Protein AF-A0A257UGV6-F1 (afdb_monomer)

Structure (mmCIF, N/CA/C/O backbone):
data_AF-A0A257UGV6-F1
#
_entry.id   AF-A0A257UGV6-F1
#
loop_
_atom_site.group_PDB
_atom_site.id
_atom_site.type_symbol
_atom_site.label_atom_id
_atom_site.label_alt_id
_atom_site.label_comp_id
_atom_site.label_asym_id
_atom_site.label_entity_id
_atom_site.label_seq_id
_atom_site.pdbx_PDB_ins_code
_atom_site.Cartn_x
_atom_site.Cartn_y
_atom_site.Cartn_z
_atom_site.occupancy
_atom_site.B_iso_or_equiv
_atom_site.auth_seq_id
_atom_site.auth_comp_id
_atom_site.auth_asym_id
_atom_site.auth_atom_id
_atom_site.pdbx_PDB_model_num
ATOM 1 N N . MET A 1 1 ?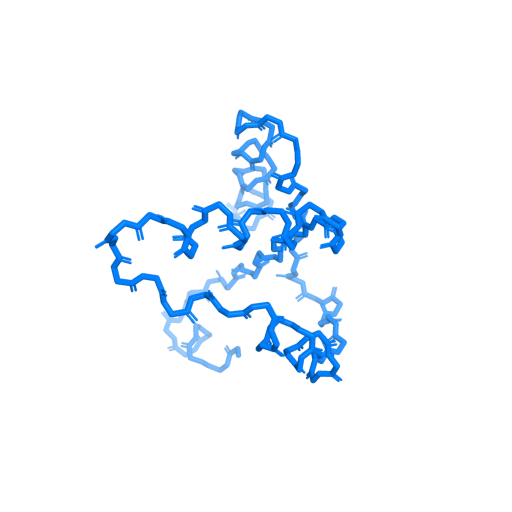 -10.989 -10.741 8.708 1.00 58.41 1 MET A N 1
ATOM 2 C CA . MET A 1 1 ? -11.467 -10.006 9.908 1.00 58.41 1 MET A CA 1
ATOM 3 C C . MET A 1 1 ? -11.868 -10.891 11.097 1.00 58.41 1 MET A C 1
ATOM 5 O O . MET A 1 1 ? -11.821 -10.404 12.218 1.00 58.41 1 MET A O 1
ATOM 9 N N . ALA A 1 2 ? -12.189 -12.182 10.915 1.00 67.12 2 ALA A N 1
ATOM 10 C CA . ALA A 1 2 ? -12.625 -13.059 12.014 1.00 67.12 2 ALA A CA 1
ATOM 11 C C . ALA A 1 2 ? -11.596 -13.255 13.156 1.00 67.12 2 ALA A C 1
ATOM 13 O O . ALA A 1 2 ? -11.997 -13.318 14.312 1.00 67.12 2 ALA A O 1
ATOM 14 N N . LEU A 1 3 ? -10.285 -13.301 12.866 1.00 79.62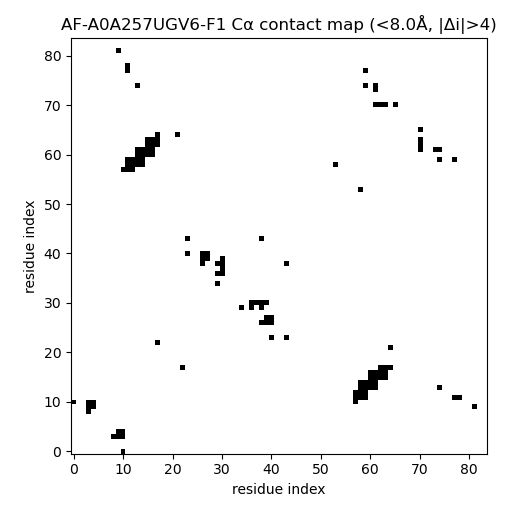 3 LEU A N 1
ATOM 15 C CA . LEU A 1 3 ? -9.256 -13.576 13.885 1.00 79.62 3 LEU A CA 1
ATOM 16 C C . LEU A 1 3 ? -9.004 -12.398 14.844 1.00 79.62 3 LEU A C 1
ATOM 18 O O . LEU A 1 3 ? -8.958 -12.598 16.052 1.00 79.62 3 LEU A O 1
ATOM 22 N N . ALA A 1 4 ? -8.871 -11.173 14.322 1.00 76.88 4 ALA A N 1
ATOM 23 C CA . ALA A 1 4 ? -8.660 -9.979 15.149 1.00 76.88 4 ALA A CA 1
ATOM 24 C C . ALA A 1 4 ? -9.846 -9.737 16.094 1.00 76.88 4 ALA A C 1
ATOM 26 O O . ALA A 1 4 ? -9.649 -9.513 17.285 1.00 76.88 4 ALA A O 1
ATOM 27 N N . HIS A 1 5 ? -11.072 -9.886 15.582 1.00 75.75 5 HIS A N 1
ATOM 28 C CA . HIS A 1 5 ? -12.276 -9.791 16.404 1.00 75.75 5 HIS A CA 1
ATOM 29 C C . HIS A 1 5 ? -12.358 -10.912 17.448 1.00 75.75 5 HIS A C 1
ATOM 31 O O . HIS A 1 5 ? -12.690 -10.635 18.597 1.00 75.75 5 HIS A O 1
ATOM 37 N N . ALA A 1 6 ? -11.995 -12.153 17.099 1.00 81.88 6 ALA A N 1
ATOM 38 C CA . ALA A 1 6 ? -11.945 -13.260 18.060 1.00 81.88 6 ALA A CA 1
ATOM 39 C C . ALA A 1 6 ? -10.922 -13.033 19.192 1.00 81.88 6 ALA A C 1
ATOM 41 O O . ALA A 1 6 ? -11.105 -13.547 20.291 1.00 81.88 6 ALA A O 1
ATOM 42 N N . ALA A 1 7 ? -9.878 -12.239 18.943 1.00 84.56 7 ALA A N 1
ATOM 43 C CA . ALA A 1 7 ? -8.882 -11.839 19.935 1.00 84.56 7 ALA A CA 1
ATOM 44 C C . ALA A 1 7 ? -9.250 -10.552 20.707 1.00 84.56 7 ALA A C 1
ATOM 46 O O . ALA A 1 7 ? -8.451 -10.082 21.515 1.00 84.56 7 ALA A O 1
ATOM 47 N N . GLY A 1 8 ? -10.423 -9.955 20.455 1.00 82.88 8 GLY A N 1
ATOM 48 C CA . GLY A 1 8 ? -10.838 -8.690 21.074 1.00 82.88 8 GLY A CA 1
ATOM 49 C C . GLY A 1 8 ? -10.059 -7.462 20.585 1.00 82.88 8 GLY A C 1
ATOM 50 O O . GLY A 1 8 ? -10.082 -6.423 21.239 1.00 82.88 8 GLY A O 1
ATOM 51 N N . ALA A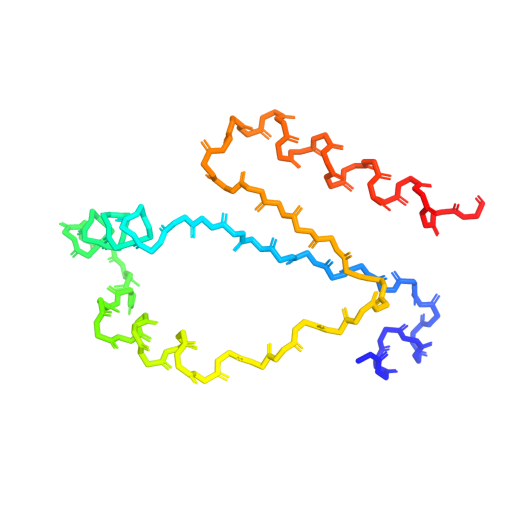 1 9 ? -9.358 -7.568 19.454 1.00 83.62 9 ALA A N 1
ATOM 52 C CA . ALA A 1 9 ? -8.601 -6.472 18.864 1.00 83.62 9 ALA A CA 1
ATOM 53 C C . ALA A 1 9 ? -9.446 -5.680 17.856 1.00 83.62 9 ALA A C 1
ATOM 55 O O . ALA A 1 9 ? -10.292 -6.236 17.151 1.00 83.62 9 ALA A O 1
ATOM 56 N N . VAL A 1 10 ? -9.158 -4.382 17.738 1.00 82.62 10 VAL A N 1
ATOM 57 C CA . VAL A 1 10 ? -9.717 -3.519 16.690 1.00 82.62 10 VAL A CA 1
ATOM 58 C C . VAL A 1 10 ? -8.805 -3.608 15.462 1.00 82.62 10 VAL A C 1
ATOM 60 O O . VAL A 1 10 ? -7.669 -3.133 15.527 1.00 82.62 10 VAL A O 1
ATOM 63 N N . PRO A 1 11 ? -9.237 -4.228 14.348 1.00 84.19 11 PRO A N 1
ATOM 64 C CA . PRO A 1 11 ? -8.393 -4.333 13.168 1.00 84.19 11 PRO A CA 1
ATOM 65 C C . PRO A 1 11 ? -8.192 -2.954 12.534 1.00 84.19 11 PRO A C 1
ATOM 67 O O . PRO A 1 11 ? -9.113 -2.140 12.495 1.00 84.19 11 PRO A O 1
ATOM 70 N N . LEU A 1 12 ? -6.999 -2.719 11.992 1.00 85.81 12 LEU A N 1
ATOM 71 C CA . LEU A 1 12 ? -6.687 -1.617 11.086 1.00 85.81 12 LEU A CA 1
ATOM 72 C C . LEU A 1 12 ? -6.045 -2.219 9.840 1.00 85.81 12 LEU A C 1
ATOM 74 O O . LEU A 1 12 ? -4.999 -2.856 9.936 1.00 85.81 12 LEU A O 1
ATOM 78 N N . VAL A 1 13 ? -6.677 -2.028 8.684 1.00 88.06 13 VAL A N 1
ATOM 79 C CA . VAL A 1 13 ? -6.108 -2.425 7.394 1.00 88.06 13 VAL A CA 1
ATOM 80 C C . VAL A 1 13 ? -5.467 -1.196 6.757 1.00 88.06 13 VAL A C 1
ATOM 82 O O . VAL A 1 13 ? -6.107 -0.146 6.669 1.00 88.06 13 VAL A O 1
ATOM 85 N N . VAL A 1 14 ? -4.207 -1.319 6.340 1.00 90.50 14 VAL A N 1
ATOM 86 C CA . VAL A 1 14 ? -3.453 -0.258 5.661 1.00 90.50 14 VAL A CA 1
ATOM 87 C C . VAL A 1 14 ? -3.118 -0.730 4.254 1.00 90.50 14 VAL A C 1
ATOM 89 O O . VAL A 1 14 ? -2.418 -1.726 4.088 1.00 90.50 14 VAL A O 1
ATOM 92 N N . HIS A 1 15 ? -3.621 -0.016 3.254 1.00 90.50 15 HIS A N 1
ATOM 93 C CA . HIS A 1 15 ? -3.302 -0.243 1.852 1.00 90.50 15 HIS A CA 1
ATOM 94 C C . HIS A 1 15 ? -2.173 0.694 1.446 1.00 90.50 15 HIS A C 1
ATOM 96 O O . HIS A 1 15 ? -2.322 1.913 1.476 1.00 90.50 15 HIS A O 1
ATOM 102 N N . CYS A 1 16 ? -1.035 0.121 1.077 1.00 91.94 16 CYS A N 1
ATOM 103 C CA . CYS A 1 16 ? 0.103 0.873 0.574 1.00 91.94 16 CYS A CA 1
ATOM 104 C C . CYS A 1 16 ? -0.062 1.083 -0.931 1.00 91.94 16 CYS A C 1
ATOM 106 O O . CYS A 1 16 ? 0.099 0.140 -1.703 1.00 91.94 16 CYS A O 1
ATOM 108 N N . ALA A 1 17 ? -0.357 2.311 -1.346 1.00 91.19 17 ALA A N 1
ATOM 109 C CA . ALA A 1 17 ? -0.557 2.655 -2.746 1.00 91.19 17 ALA A CA 1
ATOM 110 C C . ALA A 1 17 ? 0.673 3.361 -3.332 1.00 91.19 17 ALA A C 1
ATOM 112 O O . ALA A 1 17 ? 1.429 4.044 -2.639 1.00 91.19 17 ALA A O 1
ATOM 113 N N . CYS A 1 18 ? 0.893 3.181 -4.630 1.00 93.00 18 CYS A N 1
ATOM 114 C CA . CYS A 1 18 ? 1.722 4.049 -5.465 1.00 93.00 18 CYS A CA 1
ATOM 115 C C . CYS A 1 18 ? 1.354 3.831 -6.940 1.00 93.00 18 CYS A C 1
ATOM 117 O O . CYS A 1 18 ? 0.754 2.805 -7.273 1.00 93.00 18 CYS A O 1
ATOM 119 N N . PRO A 1 19 ? 1.714 4.755 -7.847 1.00 92.44 19 PRO A N 1
ATOM 120 C CA . PRO A 1 19 ?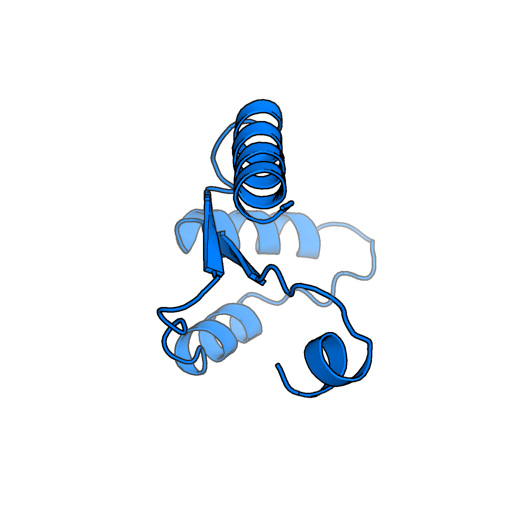 1.565 4.523 -9.277 1.00 92.44 19 PRO A CA 1
ATOM 121 C C . PRO A 1 19 ? 2.342 3.279 -9.725 1.00 92.44 19 PRO A C 1
ATOM 123 O O . PRO A 1 19 ? 3.482 3.073 -9.306 1.00 92.44 19 PRO A O 1
ATOM 126 N N . ALA A 1 20 ? 1.765 2.504 -10.647 1.00 89.31 20 ALA A N 1
ATOM 127 C CA . ALA A 1 20 ? 2.368 1.269 -11.156 1.00 89.31 20 ALA A CA 1
ATOM 128 C C . ALA A 1 20 ? 3.796 1.473 -11.694 1.00 89.31 20 ALA A C 1
ATOM 130 O O . ALA A 1 20 ? 4.677 0.661 -11.433 1.00 89.31 20 ALA A O 1
ATOM 131 N N . ALA A 1 21 ? 4.054 2.599 -12.368 1.00 90.81 21 ALA A N 1
ATOM 132 C CA . ALA A 1 21 ? 5.388 2.939 -12.864 1.00 90.81 21 ALA A CA 1
ATOM 133 C C . ALA A 1 21 ? 6.432 3.057 -11.734 1.00 90.81 21 ALA A C 1
ATOM 135 O O . ALA A 1 21 ? 7.551 2.574 -11.876 1.00 90.81 21 ALA A O 1
ATOM 136 N N . VAL A 1 22 ? 6.051 3.636 -10.589 1.00 92.75 22 VAL A N 1
ATOM 137 C CA . VAL A 1 22 ? 6.932 3.769 -9.417 1.00 92.75 22 VAL A CA 1
ATOM 138 C C . VAL A 1 22 ? 7.163 2.409 -8.755 1.00 92.75 22 VAL A C 1
ATOM 140 O O . VAL A 1 22 ? 8.268 2.118 -8.296 1.00 92.75 22 VAL A O 1
ATOM 143 N N . ALA A 1 23 ? 6.136 1.557 -8.702 1.00 90.38 23 ALA A N 1
ATOM 144 C CA . ALA A 1 23 ? 6.276 0.192 -8.203 1.00 90.38 23 ALA A CA 1
ATOM 145 C C . ALA A 1 23 ? 7.245 -0.624 -9.072 1.00 90.38 23 ALA A C 1
ATOM 147 O O . ALA A 1 23 ? 8.148 -1.266 -8.535 1.00 90.38 23 ALA A O 1
ATOM 148 N N . GLN A 1 24 ? 7.098 -0.541 -10.396 1.00 88.94 24 GLN A N 1
ATOM 149 C CA . GLN A 1 24 ? 7.954 -1.212 -11.370 1.00 88.94 24 GLN A CA 1
ATOM 150 C C . GLN A 1 24 ? 9.420 -0.783 -11.229 1.00 88.94 24 GLN A C 1
ATOM 152 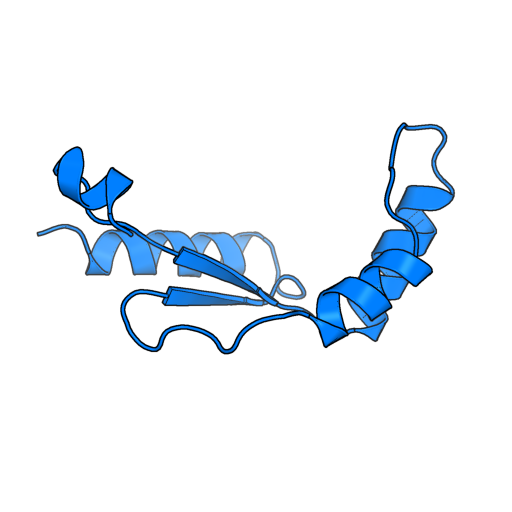O O . GLN A 1 24 ? 10.286 -1.636 -11.054 1.00 88.94 24 GLN A O 1
ATOM 157 N N . GLU A 1 25 ? 9.688 0.526 -11.189 1.00 90.38 25 GLU A N 1
ATOM 158 C CA . GLU A 1 25 ? 11.039 1.070 -10.991 1.00 90.38 25 GLU A CA 1
ATOM 159 C C . GLU A 1 25 ? 11.675 0.536 -9.694 1.00 90.38 25 GLU A C 1
ATOM 161 O O . GLU A 1 25 ? 12.813 0.061 -9.678 1.00 90.38 25 GLU A O 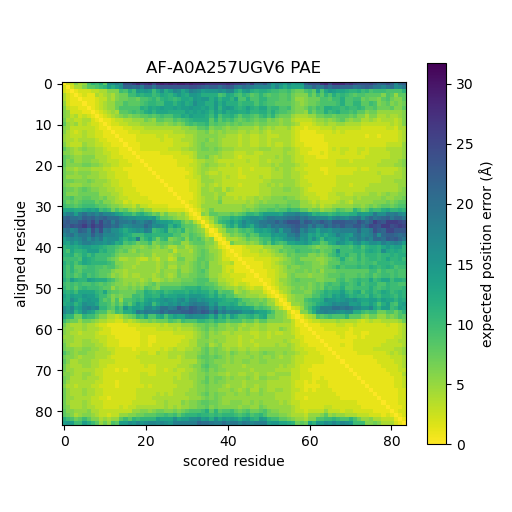1
ATOM 166 N N . ARG A 1 26 ? 10.919 0.536 -8.586 1.00 90.06 26 ARG A N 1
ATOM 167 C CA . ARG A 1 26 ? 11.391 0.009 -7.294 1.00 90.06 26 ARG A CA 1
ATOM 168 C C . ARG A 1 26 ? 11.658 -1.496 -7.336 1.00 90.06 26 ARG A C 1
ATOM 170 O O . ARG A 1 26 ? 12.561 -1.959 -6.637 1.00 90.06 26 ARG A O 1
ATOM 177 N N . ILE A 1 27 ? 10.881 -2.263 -8.100 1.00 87.69 27 ILE A N 1
ATOM 178 C CA . ILE A 1 27 ? 11.098 -3.704 -8.294 1.00 87.69 27 ILE A CA 1
ATOM 179 C C . ILE A 1 27 ? 12.385 -3.940 -9.083 1.00 87.69 27 ILE A C 1
ATOM 181 O O . ILE A 1 27 ? 13.206 -4.746 -8.653 1.00 87.69 27 ILE A O 1
ATOM 185 N N . GLU A 1 28 ? 12.600 -3.207 -10.173 1.00 86.56 28 GLU A N 1
ATOM 186 C CA . GLU A 1 28 ? 13.804 -3.318 -11.004 1.00 86.56 28 GLU A CA 1
ATOM 187 C C . GLU A 1 28 ? 15.076 -3.015 -10.202 1.00 86.56 28 GLU A C 1
ATOM 189 O O . GLU A 1 28 ? 16.029 -3.796 -10.230 1.00 86.56 28 GLU A O 1
ATOM 194 N N . ILE A 1 29 ? 15.063 -1.945 -9.397 1.00 87.12 29 ILE A N 1
ATOM 195 C CA . ILE A 1 29 ? 16.181 -1.591 -8.507 1.00 87.12 29 ILE A CA 1
ATOM 196 C C . ILE A 1 29 ? 16.474 -2.716 -7.503 1.00 87.12 29 ILE A C 1
ATOM 198 O O . ILE A 1 29 ? 17.636 -3.033 -7.245 1.00 87.12 29 ILE A O 1
ATOM 202 N N . ARG A 1 30 ? 15.434 -3.332 -6.925 1.00 85.88 30 ARG A N 1
ATOM 203 C CA . ARG A 1 30 ? 15.588 -4.428 -5.953 1.00 85.88 30 ARG A CA 1
ATOM 204 C C . ARG A 1 30 ? 16.094 -5.711 -6.603 1.00 85.88 30 ARG A C 1
ATOM 206 O O . ARG A 1 30 ? 16.926 -6.380 -6.005 1.00 85.88 30 ARG A O 1
ATOM 213 N N . ALA A 1 31 ? 15.627 -6.033 -7.806 1.00 81.56 31 ALA A N 1
ATOM 214 C CA . ALA A 1 31 ? 16.059 -7.212 -8.552 1.00 81.56 31 ALA A CA 1
ATOM 215 C C . ALA A 1 31 ? 17.527 -7.117 -9.006 1.00 81.56 31 ALA A C 1
ATOM 217 O O . ALA A 1 31 ? 18.199 -8.136 -9.143 1.00 81.56 31 ALA A O 1
ATOM 218 N N . ALA A 1 32 ? 18.035 -5.899 -9.219 1.00 79.69 32 ALA A N 1
ATOM 219 C CA . ALA A 1 32 ? 19.436 -5.655 -9.561 1.00 79.69 32 ALA A CA 1
ATOM 220 C C . ALA A 1 32 ? 20.396 -5.777 -8.360 1.00 79.69 32 ALA A C 1
ATOM 222 O O . ALA A 1 32 ? 21.612 -5.857 -8.547 1.00 79.69 32 ALA A O 1
ATOM 223 N N . ALA A 1 33 ? 19.879 -5.771 -7.130 1.00 77.62 33 ALA A N 1
ATOM 224 C CA . ALA A 1 33 ? 20.688 -5.899 -5.929 1.00 77.62 33 ALA A CA 1
ATOM 225 C C . ALA A 1 33 ? 20.946 -7.388 -5.592 1.00 77.62 33 ALA A C 1
ATOM 227 O O . ALA A 1 33 ? 20.083 -8.236 -5.802 1.00 77.62 33 ALA A O 1
ATOM 228 N N . PRO A 1 34 ? 22.128 -7.747 -5.053 1.00 66.19 34 PRO A N 1
ATOM 229 C CA . PRO A 1 34 ? 22.530 -9.142 -4.812 1.00 66.19 34 PRO A CA 1
ATOM 230 C C . PRO A 1 34 ? 21.803 -9.817 -3.632 1.00 66.19 34 PRO A C 1
ATOM 232 O O . PRO A 1 34 ? 22.198 -10.892 -3.182 1.00 66.19 34 PRO A O 1
ATOM 235 N N . ASN A 1 35 ? 20.774 -9.176 -3.082 1.00 64.69 35 ASN A N 1
ATOM 236 C CA . ASN A 1 35 ? 19.944 -9.699 -2.009 1.00 64.69 35 ASN A CA 1
ATOM 237 C C . ASN A 1 35 ? 18.732 -10.468 -2.565 1.00 64.69 35 ASN A C 1
ATOM 239 O O . ASN A 1 35 ? 18.304 -10.267 -3.693 1.00 64.69 35 ASN A O 1
ATOM 243 N N . LEU A 1 36 ? 18.204 -11.373 -1.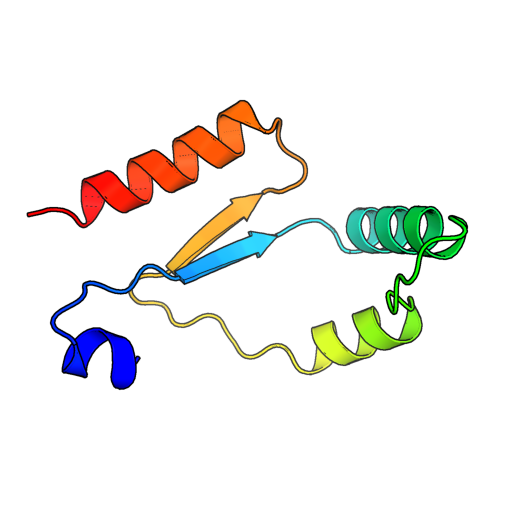732 1.00 55.53 36 LEU A N 1
ATOM 244 C CA . LEU A 1 36 ? 17.144 -12.371 -1.969 1.00 55.53 36 LEU A CA 1
ATOM 245 C C . LEU A 1 36 ? 15.761 -11.781 -2.333 1.00 55.53 36 LEU A C 1
ATOM 247 O O . LEU A 1 36 ? 14.737 -12.237 -1.827 1.00 55.53 36 LEU A O 1
ATOM 251 N N . SER A 1 37 ? 15.688 -10.726 -3.140 1.00 61.88 37 SER A N 1
ATOM 252 C CA . SER A 1 37 ? 14.402 -10.182 -3.547 1.00 61.88 37 SER A CA 1
ATOM 253 C C . SER A 1 37 ? 13.756 -11.116 -4.568 1.00 61.88 37 SER A C 1
ATOM 255 O O . SER A 1 37 ? 14.191 -11.206 -5.710 1.00 61.88 37 SER A O 1
ATOM 257 N N . GLU A 1 38 ? 12.673 -11.785 -4.170 1.00 66.38 38 GLU A N 1
ATOM 258 C CA . GLU A 1 38 ? 11.769 -12.482 -5.097 1.00 66.38 38 GLU A CA 1
ATOM 259 C C . GLU A 1 38 ? 10.925 -11.503 -5.936 1.00 66.38 38 GLU A C 1
ATOM 261 O O . GLU A 1 38 ? 10.041 -11.924 -6.681 1.00 66.38 38 GLU A O 1
ATOM 266 N N . ALA A 1 39 ? 11.172 -10.191 -5.823 1.00 66.00 39 ALA A N 1
ATOM 267 C CA . ALA A 1 39 ? 10.457 -9.171 -6.568 1.00 66.00 39 ALA A CA 1
ATOM 268 C C . ALA A 1 39 ? 10.730 -9.334 -8.070 1.00 66.00 39 ALA A C 1
ATOM 270 O O . ALA A 1 39 ? 11.804 -9.007 -8.571 1.00 66.00 39 ALA A O 1
ATOM 271 N N . ARG A 1 40 ? 9.730 -9.845 -8.790 1.00 71.44 40 ARG A N 1
ATOM 272 C CA . ARG A 1 40 ? 9.735 -9.989 -10.247 1.00 71.44 40 ARG A CA 1
ATOM 273 C C . ARG A 1 40 ? 8.658 -9.089 -10.825 1.00 71.44 40 ARG A C 1
ATOM 275 O O . ARG A 1 40 ? 7.515 -9.144 -10.378 1.00 71.44 40 ARG A O 1
ATOM 282 N N . ALA A 1 41 ? 9.011 -8.305 -11.838 1.00 73.19 41 ALA A N 1
ATOM 283 C CA . ALA A 1 41 ? 8.070 -7.413 -12.514 1.00 73.19 41 ALA A CA 1
ATOM 284 C C . ALA A 1 41 ? 6.828 -8.162 -13.033 1.00 73.19 41 ALA A C 1
ATOM 286 O O . ALA A 1 41 ? 5.705 -7.697 -12.879 1.00 73.19 41 ALA A O 1
ATOM 287 N N . GLU A 1 42 ? 7.024 -9.374 -13.554 1.00 78.69 42 GLU A N 1
ATOM 288 C CA . GLU A 1 42 ? 5.953 -10.244 -14.057 1.00 78.69 42 GLU A CA 1
ATOM 289 C C . GLU A 1 42 ? 4.937 -10.636 -12.969 1.00 78.69 42 GLU A C 1
ATOM 291 O O . GLU A 1 42 ? 3.741 -10.725 -13.240 1.00 78.69 42 GLU A O 1
ATOM 296 N N . LEU A 1 43 ? 5.393 -10.823 -11.723 1.00 79.62 43 LEU A N 1
ATOM 297 C CA . LEU A 1 43 ? 4.516 -11.157 -10.597 1.00 79.62 43 LEU A CA 1
ATOM 298 C C . LEU A 1 43 ? 3.695 -9.953 -10.136 1.00 79.62 43 LEU A C 1
ATOM 300 O O . LEU A 1 43 ? 2.567 -10.129 -9.688 1.00 79.62 43 LEU A O 1
ATOM 304 N N . TYR A 1 44 ? 4.226 -8.737 -10.276 1.00 80.94 44 TYR A N 1
ATOM 305 C CA . TYR A 1 44 ? 3.497 -7.521 -9.920 1.00 80.94 44 TYR A CA 1
ATOM 306 C C . TYR A 1 44 ? 2.273 -7.312 -10.816 1.00 80.94 44 TYR A C 1
ATOM 308 O O . TYR A 1 44 ? 1.186 -7.033 -10.316 1.00 80.94 44 TYR A O 1
ATOM 316 N N . SER A 1 45 ? 2.414 -7.520 -12.129 1.00 80.31 45 SER A N 1
ATOM 317 C CA . SER A 1 45 ? 1.280 -7.428 -13.056 1.00 80.31 45 SER A CA 1
ATOM 318 C C . SER A 1 45 ? 0.210 -8.489 -12.779 1.00 80.31 45 SER A C 1
ATOM 320 O O . SER A 1 45 ? -0.977 -8.177 -12.839 1.00 80.31 45 SER A O 1
ATOM 322 N N . ALA A 1 46 ? 0.611 -9.721 -12.444 1.00 82.44 46 ALA A N 1
ATOM 323 C CA . ALA A 1 46 ? -0.327 -10.779 -12.065 1.00 82.44 46 ALA A CA 1
ATOM 324 C C . ALA A 1 46 ? -1.068 -10.440 -10.759 1.00 82.44 46 ALA A C 1
ATOM 326 O O . ALA A 1 46 ? -2.289 -10.531 -10.705 1.00 82.44 46 ALA A O 1
ATOM 327 N N . GLN A 1 47 ? -0.348 -9.954 -9.743 1.00 82.56 47 GLN A N 1
ATOM 328 C CA . GLN A 1 47 ? -0.942 -9.529 -8.472 1.00 82.56 47 GLN A CA 1
ATOM 329 C C . GLN A 1 47 ? -1.929 -8.375 -8.643 1.00 82.56 47 GLN A C 1
ATOM 331 O O . GLN A 1 47 ? -3.003 -8.408 -8.056 1.00 82.56 47 GLN A O 1
ATOM 336 N N . GLN A 1 48 ? -1.599 -7.380 -9.470 1.00 81.00 48 GLN A N 1
ATOM 337 C CA . GLN A 1 48 ? -2.499 -6.258 -9.734 1.00 81.00 48 GLN A CA 1
ATOM 338 C C . GLN A 1 48 ? -3.803 -6.709 -10.412 1.00 81.00 48 GLN A C 1
ATOM 340 O O . GLN A 1 48 ? -4.859 -6.136 -10.161 1.00 81.00 48 GLN A O 1
ATOM 345 N N . ALA A 1 49 ? -3.743 -7.733 -11.267 1.00 81.62 49 ALA A N 1
ATOM 346 C CA . ALA A 1 49 ? -4.925 -8.285 -11.926 1.00 81.62 49 ALA A CA 1
ATOM 347 C C . ALA A 1 49 ? -5.816 -9.110 -10.977 1.00 81.62 49 ALA A C 1
ATOM 349 O O . ALA A 1 49 ? -7.017 -9.225 -11.217 1.00 81.62 49 ALA A O 1
ATOM 350 N N . GLU A 1 50 ? -5.234 -9.677 -9.920 1.00 85.25 50 GLU A N 1
ATOM 351 C CA . GLU A 1 50 ? -5.922 -10.494 -8.913 1.00 85.25 50 GLU A CA 1
ATOM 352 C C . GLU A 1 50 ? -6.363 -9.691 -7.678 1.00 85.25 50 GLU A C 1
ATOM 354 O O . GLU A 1 50 ? -7.008 -10.241 -6.786 1.00 85.25 50 GLU A O 1
ATOM 359 N N . GLU A 1 51 ? -6.024 -8.400 -7.603 1.00 81.06 51 GLU A N 1
ATOM 360 C CA . GLU A 1 51 ? -6.319 -7.571 -6.439 1.00 81.06 51 GLU A CA 1
ATOM 361 C C . GLU A 1 51 ? -7.835 -7.392 -6.256 1.00 81.06 51 GLU A C 1
ATOM 363 O O . GLU A 1 51 ? -8.544 -6.841 -7.102 1.00 81.06 51 GLU A O 1
ATOM 368 N N . GLU A 1 52 ? -8.345 -7.881 -5.124 1.00 76.94 52 GLU A N 1
ATOM 369 C CA . GLU A 1 52 ? -9.757 -7.756 -4.781 1.00 76.94 52 GLU A CA 1
ATOM 370 C C . GLU A 1 52 ? -10.128 -6.297 -4.446 1.00 76.94 52 GLU A C 1
ATOM 372 O O . GLU A 1 52 ? -9.316 -5.549 -3.890 1.00 76.94 52 GLU A O 1
ATOM 377 N N . PRO A 1 53 ? -11.379 -5.875 -4.716 1.00 71.12 53 PRO A N 1
ATOM 378 C CA . PRO A 1 53 ? -11.849 -4.547 -4.350 1.00 71.12 53 PRO A CA 1
ATOM 379 C C . PRO A 1 53 ? -11.702 -4.285 -2.849 1.00 71.12 53 PRO A C 1
ATOM 381 O O . PRO A 1 53 ? -12.083 -5.110 -2.015 1.00 71.12 53 PRO A O 1
ATOM 384 N N . ARG A 1 54 ? -11.208 -3.093 -2.503 1.00 68.88 54 ARG A N 1
ATOM 385 C CA . ARG A 1 54 ? -10.996 -2.694 -1.110 1.00 68.88 54 ARG A CA 1
ATOM 386 C C . ARG A 1 54 ? -12.309 -2.758 -0.311 1.00 68.88 54 ARG A C 1
ATOM 388 O O . ARG A 1 54 ? -13.283 -2.116 -0.717 1.00 68.88 54 ARG A O 1
ATOM 395 N N . PRO A 1 55 ? -12.349 -3.444 0.847 1.00 65.44 55 PRO A N 1
ATOM 396 C CA . PRO A 1 55 ? -13.497 -3.363 1.739 1.00 65.44 55 PRO A CA 1
ATOM 397 C C . PRO A 1 55 ? -13.675 -1.916 2.218 1.00 65.44 55 PRO A C 1
ATOM 399 O O . PRO A 1 55 ? -12.714 -1.235 2.576 1.00 65.44 55 PRO A O 1
ATOM 402 N N . ALA A 1 56 ? -14.907 -1.411 2.168 1.00 63.03 56 ALA A N 1
ATOM 403 C CA . ALA A 1 56 ? -15.202 -0.007 2.459 1.00 63.03 56 ALA A CA 1
ATOM 404 C C . ALA A 1 56 ? -15.048 0.349 3.951 1.00 63.03 56 ALA A C 1
ATOM 406 O O . ALA A 1 56 ? -14.964 1.526 4.305 1.00 63.03 56 ALA A O 1
ATOM 407 N N . ASP A 1 57 ? -15.027 -0.648 4.832 1.00 72.56 57 ASP A N 1
ATOM 408 C CA . ASP A 1 57 ? -15.058 -0.496 6.273 1.00 72.56 57 ASP A CA 1
ATOM 409 C C . ASP A 1 57 ? -13.675 -0.690 6.897 1.00 72.56 57 ASP A C 1
ATOM 411 O O . ASP A 1 57 ? -13.043 -1.740 6.833 1.00 72.56 57 ASP A O 1
ATOM 415 N N . GLY A 1 58 ? -13.187 0.352 7.565 1.00 73.19 58 GLY A N 1
ATOM 416 C CA . GLY A 1 58 ? -12.023 0.195 8.422 1.00 73.19 58 GLY A CA 1
ATOM 417 C C . GLY A 1 58 ? -10.702 -0.060 7.677 1.00 73.19 58 GLY A C 1
ATOM 418 O O . GLY A 1 58 ? -9.761 -0.593 8.276 1.00 73.19 58 GLY A O 1
ATOM 419 N N . SER A 1 59 ? -10.550 0.427 6.452 1.00 87.06 59 SER A N 1
ATOM 420 C CA . SER A 1 59 ? -9.254 0.515 5.769 1.00 87.06 59 SER A CA 1
ATOM 421 C C . SER A 1 59 ? -8.778 1.963 5.634 1.00 87.06 59 SER A C 1
ATOM 423 O O . SER A 1 59 ? -9.603 2.856 5.442 1.00 87.06 59 SER A O 1
ATOM 425 N N . ILE A 1 60 ? -7.468 2.196 5.680 1.00 90.88 60 ILE A N 1
ATOM 426 C CA . ILE A 1 60 ? -6.853 3.43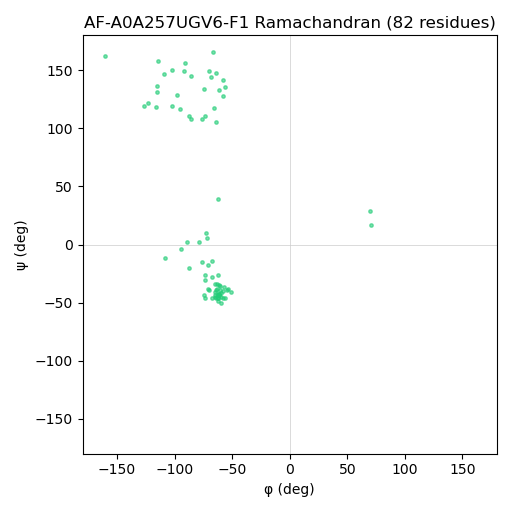7 5.186 1.00 90.88 60 ILE A CA 1
ATOM 427 C C . ILE A 1 60 ? -5.962 3.142 3.986 1.00 90.88 60 ILE A C 1
ATOM 429 O O . ILE A 1 60 ? -5.491 2.018 3.822 1.00 90.88 60 ILE A O 1
ATOM 433 N N . GLU A 1 61 ? -5.718 4.160 3.176 1.00 91.75 61 GLU A N 1
ATOM 434 C CA . GLU A 1 61 ? -4.758 4.119 2.081 1.00 91.75 61 GLU A CA 1
ATOM 435 C C . GLU A 1 61 ? -3.639 5.106 2.372 1.00 91.75 61 GLU A C 1
ATOM 437 O O . GLU A 1 61 ? -3.912 6.212 2.833 1.00 91.75 61 GLU A O 1
ATOM 442 N N . VAL A 1 62 ? -2.406 4.672 2.135 1.00 95.06 62 VAL A N 1
ATOM 443 C CA . VAL A 1 62 ? -1.188 5.442 2.369 1.00 95.06 62 VAL A CA 1
ATOM 444 C C . VAL A 1 62 ? -0.424 5.526 1.060 1.00 95.06 62 VAL A C 1
ATOM 446 O O . VAL A 1 62 ? -0.045 4.499 0.487 1.00 95.06 62 VAL A O 1
ATOM 449 N N . ASP A 1 63 ? -0.170 6.749 0.600 1.00 95.44 63 ASP A N 1
ATOM 450 C CA . ASP A 1 63 ? 0.645 6.989 -0.587 1.00 95.44 63 ASP A CA 1
ATOM 451 C C . ASP A 1 63 ? 2.130 6.806 -0.257 1.00 95.44 63 ASP A C 1
ATOM 453 O O . ASP A 1 63 ? 2.782 7.628 0.392 1.00 95.44 63 ASP A O 1
ATOM 457 N N . THR A 1 64 ? 2.699 5.717 -0.761 1.00 95.94 64 THR A N 1
ATOM 458 C CA . THR A 1 64 ? 4.104 5.372 -0.540 1.00 95.94 64 THR A CA 1
ATOM 459 C C . THR A 1 64 ? 5.078 6.157 -1.421 1.00 95.94 64 THR A C 1
ATOM 461 O O . THR A 1 64 ? 6.290 5.909 -1.374 1.00 95.94 64 THR A O 1
ATOM 464 N N . THR A 1 65 ? 4.589 7.088 -2.244 1.00 96.00 65 THR A N 1
ATOM 465 C CA . THR A 1 65 ? 5.412 8.086 -2.944 1.00 96.00 65 THR A CA 1
ATOM 466 C C . THR A 1 65 ? 5.640 9.348 -2.112 1.00 96.00 65 THR A C 1
ATOM 468 O O . THR A 1 65 ? 6.632 10.047 -2.327 1.00 96.00 65 THR A O 1
ATOM 471 N N . ALA A 1 66 ? 4.791 9.605 -1.111 1.00 95.25 66 ALA A N 1
ATOM 472 C CA . ALA A 1 66 ? 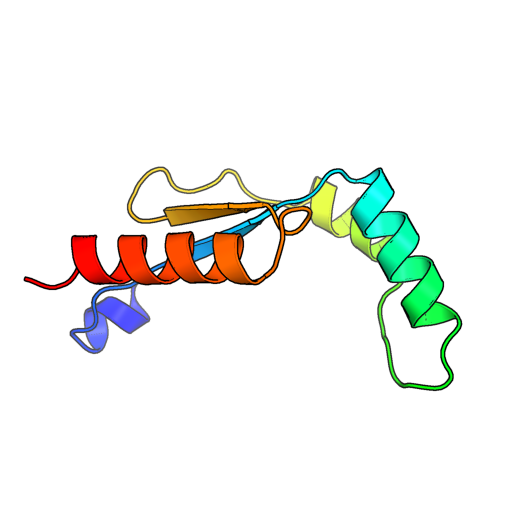4.976 10.693 -0.161 1.00 95.25 66 ALA A CA 1
ATOM 473 C C . ALA A 1 66 ? 6.211 10.466 0.729 1.00 95.25 66 ALA A C 1
ATOM 475 O O . ALA A 1 66 ? 6.759 9.368 0.826 1.00 95.25 66 ALA A O 1
ATOM 476 N N . THR A 1 67 ? 6.657 11.505 1.438 1.00 95.75 67 THR A N 1
ATOM 477 C CA . THR A 1 67 ? 7.750 11.358 2.416 1.00 95.75 67 THR A CA 1
ATOM 478 C C . THR A 1 67 ? 7.340 10.429 3.561 1.00 95.75 67 THR A C 1
ATOM 480 O O . THR A 1 67 ? 6.192 10.497 4.001 1.00 95.75 67 THR A O 1
ATOM 483 N N . LEU A 1 68 ? 8.284 9.668 4.128 1.00 94.94 68 LEU A N 1
ATOM 484 C CA . LEU A 1 68 ? 8.019 8.747 5.245 1.00 94.94 68 LEU A CA 1
ATOM 485 C C . LEU A 1 68 ? 7.275 9.418 6.414 1.00 94.94 68 LEU A C 1
ATOM 487 O O . LEU A 1 68 ? 6.317 8.863 6.932 1.00 94.94 68 LEU A O 1
ATOM 491 N N . ARG A 1 69 ? 7.638 10.662 6.755 1.00 97.12 69 ARG A N 1
ATOM 492 C CA . ARG A 1 69 ? 6.973 11.444 7.811 1.00 97.12 69 ARG A CA 1
ATOM 493 C C . ARG A 1 69 ? 5.465 11.619 7.582 1.00 97.12 69 ARG A C 1
ATOM 495 O O . ARG A 1 69 ? 4.705 11.658 8.542 1.00 97.12 69 ARG A O 1
ATOM 502 N N . LEU A 1 70 ? 5.039 11.787 6.329 1.00 95.44 70 LEU A N 1
ATOM 503 C CA . LEU A 1 70 ? 3.620 11.940 5.988 1.00 95.44 70 LEU A CA 1
ATOM 504 C C . LEU A 1 70 ? 2.894 10.597 6.094 1.00 95.44 70 LEU A C 1
ATOM 506 O O . LEU A 1 70 ? 1.844 10.530 6.721 1.00 95.44 70 LEU A O 1
ATOM 510 N N . GLN A 1 71 ? 3.514 9.529 5.589 1.00 96.31 71 GLN A N 1
ATOM 511 C CA . GLN A 1 71 ? 2.990 8.165 5.702 1.00 96.31 71 GLN A CA 1
ATOM 512 C C . GLN A 1 71 ? 2.796 7.757 7.174 1.00 96.31 71 GLN A C 1
ATOM 514 O O . GLN A 1 71 ? 1.748 7.247 7.560 1.00 96.31 71 GLN A O 1
ATOM 519 N N . GLU A 1 72 ? 3.788 8.032 8.027 1.00 96.75 72 GLU A N 1
ATOM 520 C CA . GLU A 1 72 ? 3.712 7.778 9.471 1.00 96.75 72 GLU A CA 1
ATOM 521 C C . GLU A 1 72 ? 2.581 8.570 10.133 1.00 96.75 72 GLU A C 1
ATOM 523 O O . GLU A 1 72 ? 1.841 8.025 10.954 1.00 96.75 72 GLU A O 1
ATOM 528 N N . ALA A 1 73 ? 2.427 9.848 9.771 1.00 96.31 73 ALA A N 1
ATOM 529 C CA . ALA A 1 73 ? 1.372 10.694 10.312 1.00 96.31 73 ALA A CA 1
ATOM 530 C C . ALA A 1 73 ? -0.028 10.148 9.981 1.00 96.31 73 ALA A C 1
ATOM 532 O O . ALA A 1 73 ? -0.873 10.097 10.875 1.00 96.31 73 ALA A O 1
ATOM 533 N N . GLU A 1 74 ? -0.250 9.679 8.750 1.00 94.62 74 GLU A N 1
ATOM 534 C CA . GLU A 1 74 ? -1.518 9.074 8.314 1.00 94.62 74 GLU A CA 1
ATOM 535 C C . GLU A 1 74 ? -1.852 7.804 9.106 1.00 94.62 74 GLU A C 1
ATOM 537 O O . GLU A 1 74 ? -2.970 7.647 9.609 1.00 94.62 74 GLU A O 1
ATOM 542 N N . VAL A 1 75 ? -0.870 6.915 9.290 1.00 93.62 75 VAL A N 1
ATOM 543 C CA . VAL A 1 75 ? -1.054 5.681 10.068 1.00 93.62 75 VAL A CA 1
ATOM 544 C C . VAL A 1 75 ? -1.351 5.998 11.534 1.00 93.62 75 VAL A C 1
ATOM 546 O O . VAL A 1 75 ? -2.289 5.443 12.110 1.00 93.62 75 VAL A O 1
ATOM 549 N N . ILE A 1 76 ? -0.596 6.915 12.147 1.00 94.75 76 ILE A N 1
ATOM 550 C CA . ILE A 1 76 ? -0.805 7.320 13.545 1.00 94.75 76 ILE A CA 1
ATOM 551 C C . ILE A 1 76 ? -2.192 7.938 13.730 1.00 94.75 76 ILE A C 1
ATOM 553 O O . ILE A 1 76 ? -2.881 7.633 14.708 1.00 94.75 76 ILE A O 1
ATOM 557 N N . GLU A 1 77 ? -2.620 8.801 12.812 1.00 93.75 77 GLU A N 1
ATOM 558 C CA . GLU A 1 77 ? -3.947 9.404 12.865 1.00 93.75 77 GLU A CA 1
ATOM 559 C C . GLU A 1 77 ? -5.050 8.345 12.754 1.00 93.75 77 GLU A C 1
ATOM 561 O O . GLU A 1 77 ? -6.009 8.364 13.530 1.00 93.75 77 GLU A O 1
ATOM 566 N N . ALA A 1 78 ? -4.896 7.375 11.854 1.00 91.50 78 ALA A N 1
ATOM 567 C CA . ALA A 1 78 ? -5.850 6.286 11.697 1.00 91.50 78 ALA A CA 1
ATOM 568 C C . ALA A 1 78 ? -5.957 5.398 12.941 1.00 91.50 78 ALA A C 1
ATOM 570 O O . ALA A 1 78 ? -7.063 4.995 13.304 1.00 91.50 78 ALA A O 1
ATOM 571 N N . VAL A 1 79 ? -4.836 5.133 13.618 1.00 91.25 79 VAL A N 1
ATOM 572 C CA . VAL A 1 79 ? -4.829 4.435 14.911 1.00 91.25 79 VAL A CA 1
ATOM 573 C C . VAL A 1 79 ? -5.586 5.253 15.956 1.00 91.25 79 VAL A C 1
ATOM 575 O O . VAL A 1 79 ? -6.483 4.724 16.606 1.00 91.25 79 VAL A O 1
ATOM 578 N N . ARG A 1 80 ? -5.297 6.556 16.081 1.00 91.56 80 ARG A N 1
ATOM 579 C CA . ARG A 1 80 ? -5.972 7.439 17.051 1.00 91.56 80 ARG A CA 1
ATOM 580 C C . ARG A 1 80 ? -7.484 7.486 16.859 1.00 91.56 80 ARG A C 1
ATOM 582 O O . ARG A 1 80 ? -8.203 7.461 17.845 1.00 91.56 80 ARG A O 1
ATOM 589 N N . ARG A 1 81 ? -7.971 7.506 15.614 1.00 88.56 81 ARG A N 1
ATOM 590 C CA . ARG A 1 81 ? -9.414 7.505 15.301 1.00 88.56 81 ARG A CA 1
ATOM 591 C C . ARG A 1 81 ? -10.131 6.197 15.675 1.00 88.56 81 ARG A C 1
ATOM 593 O O . ARG A 1 81 ? -11.357 6.171 15.656 1.00 88.56 81 ARG A O 1
ATOM 600 N N . ARG A 1 82 ? -9.396 5.116 15.961 1.00 81.75 82 ARG A N 1
ATOM 601 C CA . ARG A 1 82 ? -9.947 3.796 16.333 1.00 81.75 82 ARG A CA 1
ATOM 602 C C . ARG A 1 82 ? -9.761 3.419 17.789 1.00 81.75 82 ARG A C 1
ATOM 604 O O . ARG A 1 82 ? -10.337 2.421 18.221 1.00 81.75 82 ARG A O 1
ATOM 611 N N . LEU A 1 83 ? -8.943 4.170 18.516 1.00 77.69 83 LEU A N 1
ATOM 612 C CA . LEU A 1 83 ? -8.860 4.031 19.958 1.00 77.69 83 LEU A CA 1
ATOM 613 C C . LEU A 1 83 ? -10.119 4.669 20.577 1.00 77.69 83 LEU A C 1
ATOM 615 O O . LEU A 1 83 ? -10.510 5.749 20.130 1.00 77.69 83 LEU A O 1
ATOM 619 N N . PRO A 1 84 ? -10.779 3.990 21.531 1.00 63.97 84 PRO A N 1
ATOM 620 C CA . PRO A 1 84 ? -11.937 4.522 22.246 1.00 63.97 84 PRO A CA 1
ATOM 621 C C . PRO A 1 84 ? -11.586 5.703 23.159 1.00 63.97 84 PRO A C 1
ATOM 623 O O . PRO A 1 84 ? -10.418 5.794 23.606 1.00 63.97 84 PRO A O 1
#

Secondary structure (DSSP, 8-state):
-HHHHHTT----EEEEE--HHHHHHHHHHHHTSSS-----HHHHHHHHHHPPPPPSSSEEEEETTS-HHHHHHHHHHHHHTT--

pLDDT: mean 83.48, std 10.44, range [55.53, 97.12]

Foldseek 3Di:
DVPCVVVVHDDAAEAEDEPLVVVLVVLVVVVPDPDPDPRDNVVVVVCVVVDDDDDPPRYDYAYPVDDPVVSVVRVVVSVVVRDD

Radius of gyration: 15.86 Å; Cα contacts (8 Å, |Δi|>4): 62; chains: 1; bounding box: 38×26×36 Å

Mean predicted aligned error: 6.77 Å

Nearest PDB structures (foldseek):
  4eun-assembly1_A-2  TM=7.009E-01  e=8.976E+00  Janibacter sp. HTCC2649
  3shw-assembly1_A  TM=4.591E-01  e=5.979E+00  Homo sapiens

Sequence (84 aa):
MALAHAAGAVPLVVHCACPAAVAQERIEIRAAAPNLSEARAELYSAQQAEEEPRPADGSIEVDTTATLRLQEAEVIEAVRRRLP

Solvent-accessible surface area (backbone atoms only — not comparable to full-atom values): 5287 Å² total; per-residue (Å²): 116,71,66,42,52,74,70,76,45,86,75,77,46,78,43,82,41,66,59,67,70,61,53,46,54,54,30,54,59,43,51,74,38,100,59,93,55,84,55,44,69,73,56,51,59,53,49,64,74,66,59,74,81,79,66,90,73,67,56,50,76,38,57,69,78,54,58,68,72,57,43,52,48,54,53,52,51,55,51,58,75,69,55,132